Protein AF-A0A6B3IBK7-F1 (afdb_monomer_lite)

Radius of gyration: 15.22 Å; chains: 1; bounding box: 43×34×40 Å

pLDDT: mean 95.39, std 3.05, range [81.31, 98.5]

Structure (mmCIF, N/CA/C/O backbone):
data_AF-A0A6B3IBK7-F1
#
_entry.id   AF-A0A6B3IBK7-F1
#
loop_
_atom_site.group_PDB
_atom_site.id
_atom_site.type_symbol
_atom_site.label_atom_id
_atom_site.label_alt_id
_atom_site.label_comp_id
_atom_site.label_asym_id
_atom_site.label_entity_id
_atom_site.label_seq_id
_atom_site.pdbx_PDB_ins_code
_atom_site.Cartn_x
_atom_site.Cartn_y
_atom_site.Cartn_z
_atom_site.occupancy
_atom_site.B_iso_or_equiv
_atom_site.auth_seq_id
_atom_site.auth_comp_id
_atom_site.auth_asym_id
_atom_site.auth_atom_id
_atom_site.pdbx_PDB_model_num
ATOM 1 N N . PRO A 1 1 ? 2.542 -20.309 -4.142 1.00 81.44 1 PRO A N 1
ATOM 2 C CA . PRO A 1 1 ? 1.599 -19.609 -3.236 1.00 81.44 1 PRO A CA 1
ATOM 3 C C . PRO A 1 1 ? 0.468 -18.994 -4.070 1.00 81.44 1 PRO A C 1
ATOM 5 O O . PRO A 1 1 ? 0.725 -18.729 -5.239 1.00 81.44 1 PRO A O 1
ATOM 8 N N . ASP A 1 2 ? -0.741 -18.830 -3.525 1.00 92.38 2 ASP A N 1
ATOM 9 C CA . ASP A 1 2 ? -1.876 -18.201 -4.229 1.00 92.38 2 ASP A CA 1
ATOM 10 C C . ASP A 1 2 ? -2.095 -16.781 -3.686 1.00 92.38 2 ASP A C 1
ATOM 12 O O . ASP A 1 2 ? -2.788 -16.608 -2.685 1.00 92.38 2 ASP A O 1
ATOM 16 N N . GLY A 1 3 ? -1.450 -15.779 -4.295 1.00 94.38 3 GLY A N 1
ATOM 17 C CA . GLY A 1 3 ? -1.501 -14.397 -3.811 1.00 94.38 3 GLY A CA 1
ATOM 18 C C . GLY A 1 3 ? -2.862 -13.753 -4.054 1.00 94.38 3 GLY A C 1
ATOM 19 O O . GLY A 1 3 ? -3.441 -13.153 -3.149 1.00 94.38 3 GLY A O 1
ATOM 20 N N . ILE A 1 4 ? -3.426 -13.945 -5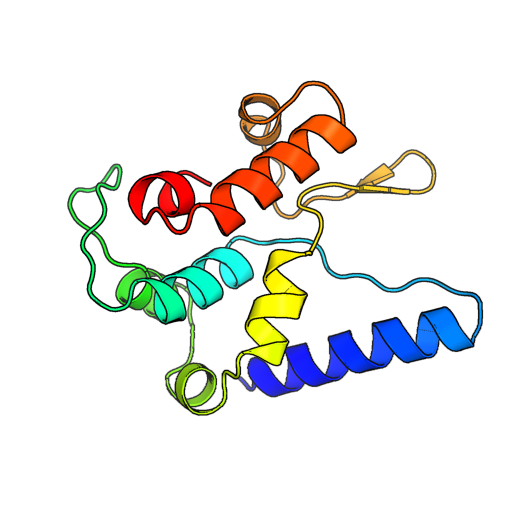.250 1.00 96.88 4 ILE A N 1
ATOM 21 C CA . ILE A 1 4 ? -4.746 -13.390 -5.585 1.00 96.88 4 ILE A CA 1
ATOM 22 C C . ILE A 1 4 ? -5.850 -14.019 -4.733 1.00 96.88 4 ILE A C 1
ATOM 24 O O . ILE A 1 4 ? -6.717 -13.299 -4.251 1.00 96.88 4 ILE A O 1
ATOM 28 N N . GLY A 1 5 ? -5.790 -15.326 -4.457 1.00 97.25 5 GLY A N 1
ATOM 29 C CA . GLY A 1 5 ? -6.747 -15.972 -3.555 1.00 97.25 5 GLY A CA 1
ATOM 30 C C . GLY A 1 5 ? -6.712 -15.414 -2.125 1.00 97.25 5 GLY A C 1
ATOM 31 O O . GLY A 1 5 ? -7.752 -15.349 -1.469 1.00 97.25 5 GLY A O 1
ATOM 32 N N . VAL A 1 6 ? -5.545 -14.969 -1.643 1.00 96.50 6 VAL A N 1
ATOM 33 C CA . VAL A 1 6 ? -5.424 -14.279 -0.346 1.00 96.50 6 VAL A CA 1
ATOM 34 C C . VAL A 1 6 ? -6.040 -12.881 -0.409 1.00 96.50 6 VAL A C 1
ATOM 36 O O . VAL A 1 6 ? -6.773 -12.516 0.506 1.00 96.50 6 VAL A O 1
ATOM 39 N N . ILE A 1 7 ? -5.813 -12.126 -1.487 1.00 97.12 7 ILE A N 1
ATOM 40 C CA . ILE A 1 7 ? -6.441 -10.809 -1.686 1.00 97.12 7 ILE A CA 1
ATOM 41 C C . ILE A 1 7 ? -7.971 -10.943 -1.708 1.00 97.12 7 ILE A C 1
ATOM 43 O O . ILE A 1 7 ? -8.649 -10.255 -0.946 1.00 97.12 7 ILE A O 1
ATOM 47 N N . ASP A 1 8 ? -8.511 -11.885 -2.487 1.00 97.88 8 ASP A N 1
ATOM 48 C CA . ASP A 1 8 ? -9.951 -12.178 -2.547 1.00 97.88 8 ASP A CA 1
ATOM 49 C C . ASP A 1 8 ? -10.524 -12.514 -1.160 1.00 97.88 8 ASP A C 1
ATOM 51 O O . ASP A 1 8 ? -11.598 -12.043 -0.769 1.00 97.88 8 ASP A O 1
ATOM 55 N N . LEU A 1 9 ? -9.796 -13.332 -0.392 1.00 97.75 9 LEU A N 1
ATOM 56 C CA . LEU A 1 9 ? -10.175 -13.704 0.966 1.00 97.75 9 LEU A CA 1
ATOM 57 C C . LEU A 1 9 ? -10.225 -12.483 1.890 1.00 97.75 9 LEU A C 1
ATOM 59 O O . LEU A 1 9 ? -11.220 -12.306 2.591 1.00 97.75 9 LEU A O 1
ATOM 63 N N . VAL A 1 10 ? -9.185 -11.648 1.895 1.00 97.19 10 VAL A N 1
ATOM 64 C CA . VAL A 1 10 ? -9.104 -10.470 2.769 1.00 97.19 10 VAL A CA 1
ATOM 65 C C . VAL A 1 10 ? -10.165 -9.438 2.391 1.00 97.19 10 VAL A C 1
ATOM 67 O O . VAL A 1 10 ? -10.866 -8.955 3.274 1.00 97.19 10 VAL A O 1
ATOM 70 N N . MET A 1 11 ? -10.372 -9.170 1.098 1.00 97.44 11 MET A N 1
ATOM 71 C CA . MET A 1 11 ? -11.443 -8.288 0.618 1.00 97.44 11 MET A CA 1
ATOM 72 C C . MET A 1 11 ? -12.822 -8.729 1.127 1.00 97.44 11 MET A C 1
ATOM 74 O O . MET A 1 11 ? -13.618 -7.906 1.587 1.00 97.44 11 MET A O 1
ATOM 78 N N . ARG A 1 12 ? -13.103 -10.037 1.081 1.00 97.75 12 ARG A N 1
ATOM 79 C CA . ARG A 1 12 ? -14.351 -10.604 1.602 1.00 97.75 12 ARG A CA 1
ATOM 80 C C . ARG A 1 12 ? -14.439 -10.494 3.125 1.00 97.75 12 ARG A C 1
ATOM 82 O O . ARG A 1 12 ? -15.481 -10.082 3.626 1.00 97.75 12 ARG A O 1
ATOM 89 N N . LEU A 1 13 ? -13.366 -10.811 3.851 1.00 97.94 13 LEU A N 1
ATOM 90 C CA . LEU A 1 13 ? -13.325 -10.698 5.313 1.00 97.94 13 LEU A CA 1
ATOM 91 C C . LEU A 1 13 ? -13.533 -9.255 5.786 1.00 97.94 13 LEU A C 1
ATOM 93 O O . LEU A 1 13 ? -14.249 -9.042 6.760 1.00 97.94 13 LEU A O 1
ATOM 97 N N . SER A 1 14 ? -12.987 -8.262 5.080 1.00 96.06 14 SER A N 1
ATOM 98 C CA . SER A 1 14 ? -13.248 -6.845 5.353 1.00 96.06 14 SER A CA 1
ATOM 99 C C . SER A 1 14 ? -14.739 -6.512 5.274 1.00 96.06 14 SER A C 1
ATOM 101 O O . SER A 1 14 ? -15.275 -5.849 6.164 1.00 96.06 14 SER A O 1
ATOM 103 N N . ALA A 1 15 ? -15.433 -7.003 4.243 1.00 95.75 15 ALA A N 1
ATOM 104 C CA . ALA A 1 15 ? -16.868 -6.785 4.079 1.00 95.75 15 ALA A CA 1
ATOM 105 C C . ALA A 1 15 ? -17.703 -7.540 5.131 1.00 95.75 15 ALA A C 1
ATOM 107 O O . ALA A 1 15 ? -18.649 -6.980 5.686 1.00 95.75 15 ALA A O 1
ATOM 108 N N . GLU A 1 16 ? -17.344 -8.790 5.432 1.00 98.12 16 GLU A N 1
ATOM 109 C CA . GLU A 1 16 ? -18.003 -9.611 6.456 1.00 98.12 16 GLU A CA 1
ATOM 110 C C . GLU A 1 16 ? -17.842 -9.001 7.858 1.00 98.12 16 GLU A C 1
ATOM 112 O O . GLU A 1 16 ? -18.818 -8.916 8.604 1.00 98.12 16 GLU A O 1
ATOM 117 N N . ALA A 1 17 ? -16.644 -8.512 8.196 1.00 97.69 17 ALA A N 1
ATOM 118 C CA . ALA A 1 17 ? -16.379 -7.834 9.461 1.00 97.69 17 ALA A CA 1
ATOM 119 C C . ALA A 1 17 ? -17.241 -6.574 9.605 1.00 97.69 17 ALA A C 1
ATOM 121 O O . ALA A 1 17 ? -17.926 -6.425 10.616 1.00 97.69 17 ALA A O 1
ATOM 122 N N . ALA A 1 18 ? -17.287 -5.725 8.573 1.00 95.81 18 ALA A N 1
ATOM 123 C CA . ALA A 1 18 ? -18.125 -4.527 8.573 1.00 95.81 18 ALA A CA 1
ATOM 124 C C . ALA A 1 18 ? -19.619 -4.861 8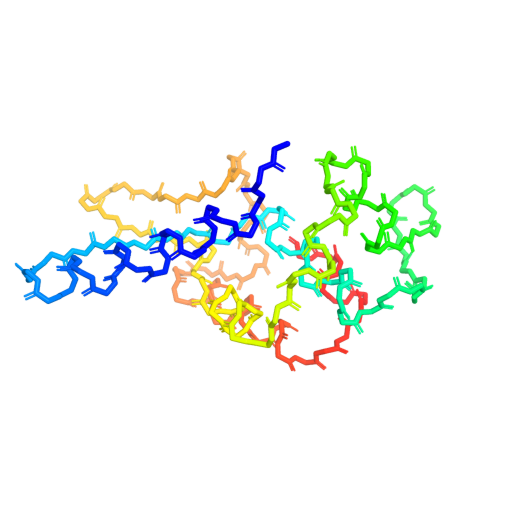.736 1.00 95.81 18 ALA A C 1
ATOM 126 O O . ALA A 1 18 ? -20.320 -4.220 9.519 1.00 95.81 18 ALA A O 1
ATOM 127 N N . ALA A 1 19 ? -20.111 -5.903 8.054 1.00 96.94 19 ALA A N 1
ATOM 128 C CA . ALA A 1 19 ? -21.496 -6.361 8.178 1.00 96.94 19 ALA A CA 1
ATOM 129 C C . ALA A 1 19 ? -21.832 -6.898 9.583 1.00 96.94 19 ALA A C 1
ATOM 131 O O . ALA A 1 19 ? -22.980 -6.811 10.019 1.00 96.94 19 ALA A O 1
ATOM 132 N N . ALA A 1 20 ? -20.837 -7.424 10.300 1.00 98.00 20 ALA A N 1
ATOM 133 C CA . ALA A 1 20 ? -20.957 -7.866 11.687 1.00 98.00 20 ALA A CA 1
ATOM 134 C C . ALA A 1 20 ? -20.740 -6.736 12.718 1.00 98.00 20 ALA A C 1
ATOM 136 O O . ALA A 1 20 ? -20.780 -7.001 13.919 1.00 98.00 20 ALA A O 1
ATOM 137 N N . GLY A 1 21 ? -20.517 -5.492 12.276 1.00 96.56 21 GLY A N 1
ATOM 138 C CA . GLY A 1 21 ? -20.228 -4.348 13.150 1.00 96.56 21 GLY A CA 1
ATOM 139 C C . GLY A 1 21 ? -18.791 -4.303 13.680 1.00 96.56 21 GLY A C 1
ATOM 140 O O . GLY A 1 21 ? -18.513 -3.557 14.614 1.00 96.56 21 GLY A O 1
ATOM 141 N N . GLY A 1 22 ? -17.895 -5.110 13.111 1.00 95.31 22 GLY A N 1
ATOM 142 C CA . GLY A 1 22 ? -16.461 -5.093 13.380 1.00 95.31 22 GLY A CA 1
ATOM 143 C C . GLY A 1 22 ? -15.666 -4.417 12.263 1.00 95.31 22 GLY A C 1
ATOM 144 O O . GLY A 1 22 ? -16.218 -3.804 11.348 1.00 95.31 22 GLY A O 1
ATOM 145 N N . TYR A 1 23 ? -14.345 -4.566 12.326 1.00 90.12 23 TYR A N 1
ATOM 146 C CA . TYR A 1 23 ? -13.418 -3.977 11.369 1.00 90.12 23 TYR A CA 1
ATOM 147 C C . TYR A 1 23 ? -12.275 -4.946 11.057 1.00 90.12 23 TYR A C 1
ATOM 149 O O . TYR A 1 23 ? -11.717 -5.578 11.951 1.00 90.12 23 TYR A O 1
ATOM 157 N N . CYS A 1 24 ? -11.945 -5.090 9.775 1.00 93.56 24 CYS A N 1
ATOM 158 C CA . CYS A 1 24 ? -10.810 -5.874 9.300 1.00 93.56 24 CYS A CA 1
ATOM 159 C C . CYS A 1 24 ? -10.262 -5.185 8.050 1.00 93.56 24 CYS A C 1
ATOM 161 O O . CYS A 1 24 ? -10.948 -5.136 7.028 1.00 93.56 24 CYS A O 1
ATOM 163 N N . LYS A 1 25 ? -9.051 -4.633 8.123 1.00 89.62 25 LYS A N 1
ATOM 164 C CA . LYS A 1 25 ? -8.398 -3.947 7.002 1.00 89.62 25 LYS A CA 1
ATOM 165 C C . LYS A 1 25 ? -6.931 -4.363 6.938 1.00 89.62 25 LYS A C 1
ATOM 167 O O . LYS A 1 25 ? -6.283 -4.510 7.971 1.00 89.62 25 LYS A O 1
ATOM 172 N N . ALA A 1 26 ? -6.433 -4.582 5.726 1.00 96.19 26 ALA A N 1
ATOM 173 C CA . ALA A 1 26 ? -5.004 -4.722 5.480 1.00 96.19 26 ALA A CA 1
ATOM 174 C C . ALA A 1 26 ? -4.337 -3.339 5.429 1.00 96.19 26 ALA A C 1
ATOM 176 O O . ALA A 1 26 ? -4.997 -2.337 5.155 1.00 96.19 26 ALA A O 1
ATOM 177 N N . LEU A 1 27 ? -3.030 -3.295 5.656 1.00 97.38 27 LEU A N 1
ATOM 178 C CA . LEU A 1 27 ? -2.228 -2.094 5.435 1.00 97.38 27 LEU A CA 1
ATOM 179 C C . LEU A 1 27 ? -1.429 -2.235 4.143 1.00 97.38 27 LEU A C 1
ATOM 181 O O . LEU A 1 27 ? -1.129 -3.350 3.717 1.00 97.38 27 LEU A O 1
ATOM 185 N N . MET A 1 28 ? -1.101 -1.102 3.530 1.00 97.56 28 MET A N 1
ATOM 186 C CA . MET A 1 28 ? -0.214 -1.033 2.376 1.00 97.56 28 MET A CA 1
ATOM 187 C C . MET A 1 28 ? 1.185 -1.502 2.783 1.00 97.56 28 MET A C 1
ATOM 189 O O . MET A 1 28 ? 1.839 -0.872 3.618 1.00 97.56 28 MET A O 1
ATOM 193 N N . GLY A 1 29 ? 1.647 -2.600 2.190 1.00 96.06 29 GLY A N 1
ATOM 194 C CA . GLY A 1 29 ? 3.028 -3.049 2.277 1.00 96.06 29 GLY A CA 1
ATOM 195 C C . GLY A 1 29 ? 3.793 -2.842 0.976 1.00 96.06 29 GLY A C 1
ATOM 196 O O . GLY A 1 29 ? 3.245 -2.450 -0.058 1.00 96.06 29 GLY A O 1
ATOM 197 N N . ASN A 1 30 ? 5.084 -3.175 1.007 1.00 95.19 30 ASN A N 1
ATOM 198 C CA . ASN A 1 30 ? 5.923 -3.125 -0.190 1.00 95.19 30 ASN A CA 1
ATOM 199 C C . ASN A 1 30 ? 5.417 -4.093 -1.280 1.00 95.19 30 ASN A C 1
ATOM 201 O O . ASN A 1 30 ? 5.556 -3.817 -2.467 1.00 95.19 30 ASN A O 1
ATOM 205 N N . HIS A 1 31 ? 4.808 -5.221 -0.901 1.00 95.62 31 HIS A N 1
ATOM 206 C CA . HIS A 1 31 ? 4.261 -6.187 -1.852 1.00 95.62 31 HIS A CA 1
ATOM 207 C C . HIS A 1 31 ? 3.046 -5.640 -2.610 1.00 95.62 31 HIS A C 1
ATOM 209 O O . HIS A 1 31 ? 2.968 -5.839 -3.821 1.00 95.62 31 HIS A O 1
ATOM 215 N N . GLU A 1 32 ? 2.138 -4.920 -1.949 1.00 96.44 32 GLU A N 1
ATOM 216 C CA . GLU A 1 32 ? 1.009 -4.258 -2.609 1.00 96.44 32 GLU A CA 1
ATOM 217 C C . GLU A 1 32 ? 1.505 -3.184 -3.586 1.00 96.44 32 GLU A C 1
ATOM 219 O O . GLU A 1 32 ? 1.058 -3.160 -4.736 1.00 96.44 32 GLU A O 1
ATOM 224 N N . LEU A 1 33 ? 2.486 -2.365 -3.181 1.00 96.12 33 LEU A N 1
ATOM 225 C CA . LEU A 1 33 ? 3.121 -1.366 -4.051 1.00 96.12 33 LEU A CA 1
ATOM 226 C C . LEU A 1 33 ? 3.773 -2.013 -5.278 1.00 96.12 33 LEU A C 1
ATOM 228 O O . LEU A 1 33 ? 3.511 -1.606 -6.412 1.00 96.12 33 LEU A O 1
ATOM 232 N N . LEU A 1 34 ? 4.563 -3.071 -5.077 1.00 96.31 34 LEU A N 1
ATOM 233 C CA . LEU A 1 34 ? 5.217 -3.795 -6.165 1.00 96.31 34 LEU A CA 1
ATOM 234 C C . LEU A 1 34 ? 4.210 -4.446 -7.119 1.00 96.31 34 LEU A C 1
ATOM 236 O O . LEU A 1 34 ? 4.410 -4.413 -8.332 1.00 96.31 34 LEU A O 1
ATOM 240 N N . LEU A 1 35 ? 3.121 -5.013 -6.596 1.00 96.56 35 LEU A N 1
ATOM 241 C CA . LEU A 1 35 ? 2.069 -5.641 -7.391 1.00 96.56 35 LEU A CA 1
ATOM 242 C C . LEU A 1 35 ? 1.287 -4.601 -8.214 1.00 96.56 35 LEU A C 1
ATOM 244 O O . LEU A 1 35 ? 1.059 -4.810 -9.410 1.00 96.56 35 LEU A O 1
ATOM 248 N N . ILE A 1 36 ? 0.924 -3.467 -7.602 1.00 96.69 36 ILE A N 1
ATOM 249 C CA . ILE A 1 36 ? 0.282 -2.329 -8.277 1.00 96.69 36 ILE A CA 1
ATOM 250 C C . ILE A 1 36 ? 1.197 -1.795 -9.380 1.00 96.69 36 ILE A C 1
ATOM 252 O O . ILE A 1 36 ? 0.772 -1.677 -10.533 1.00 96.69 36 ILE A O 1
ATOM 256 N N . GLY A 1 37 ? 2.455 -1.505 -9.048 1.00 96.62 37 GLY A N 1
ATOM 257 C CA . GLY A 1 37 ? 3.416 -0.945 -9.986 1.00 96.62 37 GLY A CA 1
ATOM 258 C C . GLY A 1 37 ? 3.747 -1.904 -11.127 1.00 96.62 37 GLY A C 1
ATOM 259 O O . GLY A 1 37 ? 3.783 -1.489 -12.283 1.00 96.62 37 GLY A O 1
ATOM 260 N N . ALA A 1 38 ? 3.879 -3.208 -10.859 1.00 95.94 38 ALA A N 1
ATOM 261 C CA . ALA A 1 38 ? 4.142 -4.206 -11.898 1.00 95.94 38 ALA A CA 1
ATOM 262 C C . ALA A 1 38 ? 3.006 -4.257 -12.926 1.00 95.94 38 ALA A C 1
ATOM 264 O O . ALA A 1 38 ? 3.255 -4.437 -14.117 1.00 95.94 38 ALA A O 1
ATOM 265 N N . LYS A 1 39 ? 1.761 -4.053 -12.479 1.00 95.75 39 LYS A N 1
ATOM 266 C CA . LYS A 1 39 ? 0.591 -4.016 -13.357 1.00 95.75 39 LYS A CA 1
ATOM 267 C C . LYS A 1 39 ? 0.440 -2.692 -14.105 1.00 95.75 39 LYS A C 1
ATOM 269 O O . LYS A 1 39 ? 0.065 -2.715 -15.274 1.00 95.75 39 LYS A O 1
ATOM 274 N N . ARG A 1 40 ? 0.700 -1.556 -13.450 1.00 95.25 40 ARG A N 1
ATOM 275 C CA . ARG A 1 40 ? 0.520 -0.215 -14.036 1.00 95.25 40 ARG A CA 1
ATOM 276 C C . ARG A 1 40 ? 1.662 0.194 -14.954 1.00 95.25 40 ARG A C 1
ATOM 278 O O . ARG A 1 40 ? 1.412 0.748 -16.018 1.00 95.25 40 ARG A O 1
ATOM 285 N N . PHE A 1 41 ? 2.892 -0.102 -14.552 1.00 95.44 41 PHE A N 1
ATOM 286 C CA . PHE A 1 41 ? 4.097 0.401 -15.205 1.00 95.44 41 PHE A CA 1
ATOM 287 C C . PHE A 1 41 ? 4.828 -0.665 -16.022 1.00 95.44 41 PHE A C 1
ATOM 289 O O . PHE A 1 41 ? 5.651 -0.307 -16.855 1.00 95.44 41 PHE A O 1
ATOM 296 N N . SER A 1 42 ? 4.493 -1.953 -15.873 1.00 90.06 42 SER A N 1
ATOM 297 C CA . SER A 1 42 ? 5.039 -3.049 -16.691 1.00 90.06 42 SER A CA 1
ATOM 298 C C . SER A 1 42 ? 6.578 -3.015 -16.787 1.00 90.06 42 SER A C 1
ATOM 300 O O . SER A 1 42 ? 7.262 -3.208 -15.780 1.00 90.06 42 SER A O 1
ATOM 302 N N . ASP A 1 43 ? 7.127 -2.776 -17.981 1.00 91.25 43 ASP A N 1
ATOM 303 C CA . ASP A 1 43 ? 8.556 -2.705 -18.290 1.00 91.25 43 ASP A CA 1
ATOM 304 C C . ASP A 1 43 ? 9.130 -1.277 -18.237 1.00 91.25 43 ASP A C 1
ATOM 306 O O . ASP A 1 43 ? 10.288 -1.073 -18.605 1.00 91.25 43 ASP A O 1
ATOM 310 N N . THR A 1 44 ? 8.356 -0.300 -17.749 1.00 95.81 44 THR A N 1
ATOM 311 C CA . THR A 1 44 ? 8.811 1.085 -17.571 1.00 95.81 44 THR A CA 1
ATOM 312 C C . THR A 1 44 ? 10.008 1.105 -16.612 1.00 95.81 44 THR A C 1
ATOM 314 O O . THR A 1 44 ? 9.881 0.639 -15.473 1.00 95.81 44 THR A O 1
ATOM 317 N N . PRO A 1 45 ? 11.175 1.608 -17.054 1.00 95.19 45 PRO A N 1
ATOM 318 C CA . PRO A 1 45 ? 12.351 1.720 -16.208 1.00 95.19 45 PRO A CA 1
ATOM 319 C C . PRO A 1 45 ? 12.160 2.823 -15.164 1.00 95.19 45 PRO A C 1
ATOM 321 O O . PRO A 1 45 ? 11.663 3.895 -15.492 1.00 95.19 45 PRO A O 1
ATOM 324 N N . VAL A 1 46 ? 12.620 2.566 -13.943 1.00 95.62 46 VAL A N 1
ATOM 325 C CA . VAL A 1 46 ? 12.662 3.526 -12.829 1.00 95.62 46 VAL A CA 1
ATOM 326 C C . VAL A 1 46 ? 14.082 3.642 -12.291 1.00 95.62 46 VAL A C 1
ATOM 328 O O . VAL A 1 46 ? 14.878 2.692 -12.381 1.00 95.62 46 VAL A O 1
ATOM 331 N N . ASN A 1 47 ? 14.425 4.808 -11.750 1.00 91.12 47 ASN A N 1
ATOM 332 C CA . ASN A 1 47 ? 15.733 5.022 -11.136 1.00 91.12 47 ASN A CA 1
ATOM 333 C C . ASN A 1 47 ? 15.740 4.496 -9.700 1.00 91.12 47 ASN A C 1
ATOM 335 O O . ASN A 1 47 ? 15.150 5.085 -8.808 1.00 91.12 47 ASN A O 1
ATOM 339 N N . SER A 1 48 ? 16.468 3.408 -9.455 1.00 87.75 48 SER A N 1
ATOM 340 C CA . SER A 1 48 ? 16.691 2.893 -8.103 1.00 87.75 48 SER A CA 1
ATOM 341 C C . SER A 1 48 ? 18.082 3.265 -7.587 1.00 87.75 48 SER A C 1
ATOM 343 O O . SER A 1 48 ? 19.003 3.540 -8.363 1.00 87.75 48 SER A O 1
ATOM 345 N N . GLY A 1 49 ? 18.290 3.163 -6.271 1.00 81.75 49 GLY A N 1
ATOM 346 C CA . GLY A 1 49 ? 19.611 3.348 -5.653 1.00 81.75 49 GLY A CA 1
ATOM 347 C C . GLY A 1 49 ? 20.705 2.396 -6.170 1.00 81.75 49 GLY A C 1
ATOM 348 O O . GLY A 1 49 ? 21.887 2.660 -5.961 1.00 81.75 49 GLY A O 1
ATOM 349 N N . ALA A 1 50 ? 20.339 1.313 -6.868 1.00 81.31 50 ALA A N 1
ATOM 350 C CA . ALA A 1 50 ? 21.262 0.349 -7.476 1.00 81.31 50 ALA A CA 1
ATOM 351 C C . ALA A 1 50 ? 21.372 0.475 -9.013 1.00 81.31 50 ALA A C 1
ATOM 353 O O . ALA A 1 50 ? 22.017 -0.358 -9.652 1.00 81.31 50 ALA A O 1
ATOM 354 N N . GLY A 1 51 ? 20.758 1.502 -9.614 1.00 87.94 51 GLY A N 1
ATOM 355 C CA . GLY A 1 51 ? 20.668 1.702 -11.063 1.00 87.94 51 GLY A CA 1
ATOM 356 C C . GLY A 1 51 ? 19.239 1.548 -11.589 1.00 87.94 51 GLY A C 1
ATOM 357 O O . GLY A 1 51 ? 18.272 1.687 -10.846 1.00 87.94 51 GLY A O 1
ATOM 358 N N . THR A 1 52 ? 19.077 1.266 -12.880 1.00 89.50 52 THR A N 1
ATOM 359 C CA . THR A 1 52 ? 17.747 1.106 -13.491 1.00 89.50 52 THR A CA 1
ATOM 360 C C . THR A 1 52 ? 17.062 -0.188 -13.038 1.00 89.50 52 THR A C 1
ATOM 362 O O . THR A 1 52 ? 17.648 -1.266 -13.142 1.00 89.50 52 THR A O 1
ATOM 365 N N . ALA A 1 53 ? 15.810 -0.088 -12.587 1.00 94.19 53 ALA A N 1
ATOM 366 C CA . ALA A 1 53 ? 14.965 -1.213 -12.184 1.00 94.19 53 ALA A CA 1
ATOM 367 C C . ALA A 1 53 ? 13.604 -1.178 -12.903 1.00 94.19 53 ALA A C 1
ATOM 369 O O . ALA A 1 53 ? 13.292 -0.222 -13.606 1.00 94.19 53 ALA A O 1
ATOM 370 N N . THR A 1 54 ? 12.792 -2.226 -12.735 1.00 96.06 54 THR A N 1
ATOM 371 C CA . THR A 1 54 ? 11.367 -2.229 -13.107 1.00 96.06 54 THR A CA 1
ATOM 372 C C . THR A 1 54 ? 10.553 -2.872 -11.990 1.00 96.06 54 THR A C 1
ATOM 374 O O . THR A 1 54 ? 11.029 -3.792 -11.311 1.00 96.06 54 THR A O 1
ATOM 377 N N . PHE A 1 55 ? 9.299 -2.449 -11.827 1.00 96.62 55 PHE A N 1
ATOM 378 C CA . PHE A 1 55 ? 8.398 -3.050 -10.842 1.00 96.62 55 PHE A CA 1
ATOM 379 C C . PHE A 1 55 ? 8.181 -4.545 -11.079 1.00 96.62 55 PHE A C 1
ATOM 381 O O . PHE A 1 55 ? 8.153 -5.317 -10.125 1.00 96.62 55 PHE A O 1
ATOM 388 N N . GLN A 1 56 ? 8.079 -4.986 -12.337 1.00 94.56 56 GLN A N 1
ATOM 389 C CA . GLN A 1 56 ? 7.909 -6.406 -12.644 1.00 94.56 56 GLN A CA 1
ATOM 390 C C . GLN A 1 56 ? 9.110 -7.242 -12.178 1.00 94.56 56 GLN A C 1
ATOM 392 O O . GLN A 1 56 ? 8.927 -8.321 -11.612 1.00 94.56 56 GLN A O 1
ATOM 397 N N . ALA A 1 57 ? 10.337 -6.754 -12.392 1.00 94.44 57 ALA A N 1
ATOM 398 C CA . ALA A 1 57 ? 11.540 -7.443 -11.937 1.00 94.44 57 ALA A CA 1
ATOM 399 C C . ALA A 1 57 ? 11.611 -7.486 -10.404 1.00 94.44 57 ALA A C 1
ATOM 401 O O . ALA A 1 57 ? 11.883 -8.542 -9.831 1.00 94.44 57 ALA A O 1
ATOM 402 N N . ALA A 1 58 ? 11.304 -6.369 -9.743 1.00 95.12 58 ALA A N 1
ATOM 403 C CA . ALA A 1 58 ? 11.287 -6.279 -8.288 1.00 95.12 58 ALA A CA 1
ATOM 404 C C . ALA A 1 58 ? 10.197 -7.158 -7.656 1.00 95.12 58 ALA A C 1
ATOM 406 O O . ALA A 1 58 ? 10.468 -7.854 -6.679 1.00 95.12 58 ALA A O 1
ATOM 407 N N . TRP A 1 59 ? 8.999 -7.211 -8.242 1.00 95.50 59 TRP A N 1
ATOM 408 C CA . TRP A 1 59 ? 7.917 -8.093 -7.803 1.00 95.50 59 TRP A CA 1
ATOM 409 C C . TRP A 1 59 ? 8.332 -9.568 -7.846 1.00 95.50 59 TRP A C 1
ATOM 411 O O . TRP A 1 59 ? 8.183 -10.289 -6.859 1.00 95.50 59 TRP A O 1
ATOM 421 N N . LEU A 1 60 ? 8.916 -10.013 -8.964 1.00 94.31 60 LEU A N 1
ATOM 422 C CA . LEU A 1 60 ? 9.403 -11.388 -9.111 1.00 94.31 60 LEU A CA 1
ATOM 423 C C . LEU A 1 60 ? 10.555 -11.699 -8.143 1.00 94.31 60 LEU A C 1
ATOM 425 O O . LEU A 1 60 ? 10.591 -12.789 -7.572 1.00 94.31 60 LEU A O 1
ATOM 429 N N . LEU A 1 61 ? 11.475 -10.750 -7.929 1.00 94.38 61 LEU A N 1
ATOM 430 C CA . LEU A 1 61 ? 12.583 -10.898 -6.979 1.00 94.38 61 LEU A CA 1
ATOM 431 C C . LEU A 1 61 ? 12.083 -11.057 -5.537 1.00 94.38 61 LEU A C 1
ATOM 433 O O . LEU A 1 61 ? 12.644 -11.845 -4.780 1.00 94.38 61 LEU A O 1
ATOM 437 N N . ASN A 1 62 ? 10.994 -10.372 -5.184 1.00 93.44 62 ASN A N 1
ATOM 438 C CA . ASN A 1 62 ? 10.329 -10.486 -3.886 1.00 93.44 62 ASN A CA 1
ATOM 439 C C . ASN A 1 62 ? 9.381 -11.704 -3.802 1.00 93.44 62 ASN A C 1
ATOM 441 O O . ASN A 1 62 ? 8.539 -11.786 -2.916 1.00 93.44 62 ASN A O 1
ATOM 445 N N . GLY A 1 63 ? 9.504 -12.689 -4.698 1.00 94.56 63 GLY A N 1
ATOM 446 C CA . GLY A 1 63 ? 8.743 -13.943 -4.629 1.00 94.56 63 GLY A CA 1
ATOM 447 C C . GLY A 1 63 ? 7.347 -13.895 -5.257 1.00 94.56 63 GLY A C 1
ATOM 448 O O . GLY A 1 63 ? 6.589 -14.866 -5.138 1.00 94.56 63 GLY A O 1
ATOM 449 N N . GLY A 1 64 ? 7.021 -12.805 -5.956 1.00 94.50 64 GLY A N 1
ATOM 450 C CA . GLY A 1 64 ? 5.808 -12.672 -6.748 1.00 94.50 64 GLY A CA 1
ATOM 451 C C . GLY A 1 64 ? 5.665 -13.771 -7.800 1.00 94.50 64 GLY A C 1
ATOM 452 O O . GLY A 1 64 ? 6.645 -14.215 -8.402 1.00 94.50 64 GLY A O 1
ATOM 453 N N . GLN A 1 65 ? 4.433 -14.227 -8.041 1.00 94.69 65 GLN A N 1
ATOM 454 C CA . GLN A 1 65 ? 4.161 -15.299 -8.998 1.00 94.69 65 GLN A CA 1
ATOM 455 C C . GLN A 1 65 ? 3.572 -14.749 -10.296 1.00 94.69 65 GLN A C 1
ATOM 457 O O . GLN A 1 65 ? 2.718 -13.865 -10.293 1.00 94.69 65 GLN A O 1
ATOM 462 N N . LYS A 1 66 ? 3.974 -15.328 -11.433 1.00 93.06 66 LYS A N 1
ATOM 463 C CA . LYS A 1 66 ? 3.399 -14.976 -12.746 1.00 93.06 66 LYS A CA 1
ATOM 464 C C . LYS A 1 66 ? 1.894 -15.255 -12.805 1.00 93.06 66 LYS A C 1
ATOM 466 O O . LYS A 1 66 ? 1.147 -14.442 -13.330 1.00 93.06 66 LYS A O 1
ATOM 471 N N . SER A 1 67 ? 1.450 -16.345 -12.180 1.00 94.69 67 SER A N 1
ATOM 472 C CA . SER A 1 67 ? 0.029 -16.695 -12.088 1.00 94.69 67 SER A CA 1
ATOM 473 C C . SER A 1 67 ? -0.806 -15.664 -11.325 1.00 94.69 67 SER A C 1
ATOM 475 O O . SER A 1 67 ? -2.009 -15.579 -11.562 1.00 94.69 67 SER A O 1
ATOM 477 N N . ASP A 1 68 ? -0.197 -14.889 -10.417 1.00 95.56 68 ASP A N 1
ATOM 478 C CA . ASP A 1 68 ? -0.906 -13.801 -9.741 1.00 95.56 68 ASP A CA 1
ATOM 479 C C . ASP A 1 68 ? -1.179 -12.657 -10.725 1.00 95.56 68 ASP A C 1
ATOM 481 O O . ASP A 1 68 ? -2.292 -12.143 -10.762 1.00 95.56 68 ASP A O 1
ATOM 485 N N . MET A 1 69 ? -0.216 -12.321 -11.595 1.00 94.12 69 MET A N 1
ATOM 486 C CA . MET A 1 69 ? -0.405 -11.316 -12.655 1.00 94.12 69 MET A CA 1
ATOM 487 C C . MET A 1 69 ? -1.502 -11.705 -13.647 1.00 94.12 69 MET A C 1
ATOM 489 O O . MET A 1 69 ? -2.291 -10.847 -14.042 1.00 94.12 69 MET A O 1
ATOM 493 N N . ASP A 1 70 ? -1.577 -12.988 -14.009 1.00 94.56 70 ASP A N 1
ATOM 494 C CA . ASP A 1 70 ? -2.597 -13.508 -14.929 1.00 94.56 70 ASP A CA 1
ATOM 495 C C . ASP A 1 70 ? -4.020 -13.380 -14.354 1.00 94.56 70 ASP A C 1
ATOM 497 O O . ASP A 1 70 ? -4.991 -13.238 -15.098 1.00 94.56 70 ASP A O 1
ATOM 501 N N . ARG A 1 71 ? -4.152 -13.424 -13.022 1.00 96.75 71 ARG A N 1
ATOM 502 C CA . ARG A 1 71 ? -5.430 -13.346 -12.297 1.00 96.75 71 ARG A CA 1
ATOM 503 C C . ARG A 1 71 ? -5.732 -11.961 -11.724 1.00 96.75 71 ARG A C 1
ATOM 505 O O . ARG A 1 71 ? -6.842 -11.745 -11.241 1.00 96.75 71 ARG A O 1
ATOM 512 N N . LEU A 1 72 ? -4.775 -11.037 -11.744 1.00 96.81 72 LEU A N 1
ATOM 513 C CA . LEU A 1 72 ? -4.921 -9.700 -11.181 1.00 96.81 72 LEU A CA 1
ATOM 514 C C . LEU A 1 72 ? -5.916 -8.865 -12.001 1.00 96.81 72 LEU A C 1
ATOM 516 O O . LEU A 1 72 ? -5.744 -8.675 -13.207 1.00 96.81 72 LEU A O 1
ATOM 520 N N . GLN A 1 73 ? -6.937 -8.334 -11.326 1.00 96.81 73 GLN A N 1
ATOM 521 C CA . GLN A 1 73 ? -8.023 -7.553 -11.918 1.00 96.81 73 GLN A CA 1
ATOM 522 C C . GLN A 1 73 ? -8.045 -6.124 -11.369 1.00 96.81 73 GLN A C 1
ATOM 524 O O . GLN A 1 73 ? -7.519 -5.851 -10.289 1.00 96.81 73 GLN A O 1
ATOM 529 N N . ASP A 1 74 ? -8.729 -5.227 -12.079 1.00 96.12 74 ASP A N 1
ATOM 530 C CA . ASP A 1 74 ? -8.844 -3.815 -11.696 1.00 96.12 74 ASP A CA 1
ATOM 531 C C . ASP A 1 74 ? -9.478 -3.624 -10.316 1.00 96.12 74 ASP A C 1
ATOM 533 O O . ASP A 1 74 ? -9.094 -2.714 -9.586 1.00 96.12 74 ASP A O 1
ATOM 537 N N . VAL A 1 75 ? -10.401 -4.504 -9.919 1.00 97.12 75 VAL A N 1
ATOM 538 C CA . VAL A 1 75 ? -11.016 -4.457 -8.586 1.00 97.12 75 VAL A CA 1
ATOM 539 C C . VAL A 1 75 ? -9.988 -4.685 -7.471 1.00 97.12 75 VAL A C 1
ATOM 541 O O . VAL A 1 75 ? -10.035 -3.993 -6.457 1.00 97.12 75 VAL A O 1
ATOM 544 N N . HIS A 1 76 ? -9.008 -5.574 -7.678 1.00 97.62 76 HIS A N 1
ATOM 545 C CA . HIS A 1 76 ? -7.922 -5.796 -6.718 1.00 97.62 76 HIS A CA 1
ATOM 546 C C . HIS A 1 76 ? -7.027 -4.559 -6.632 1.00 97.62 76 HIS A C 1
ATOM 548 O O . HIS A 1 76 ? -6.689 -4.117 -5.540 1.00 97.62 76 HIS A O 1
ATOM 554 N N . LEU A 1 77 ? -6.683 -3.962 -7.780 1.00 96.44 77 LEU A N 1
ATOM 555 C CA . LEU A 1 77 ? -5.862 -2.750 -7.830 1.00 96.44 77 LEU A CA 1
ATOM 556 C C . LEU A 1 77 ? -6.546 -1.578 -7.127 1.00 96.44 77 LEU A C 1
ATOM 558 O O . LEU A 1 77 ? -5.919 -0.888 -6.330 1.00 96.44 77 LEU A O 1
ATOM 562 N N . GLN A 1 78 ? -7.832 -1.361 -7.406 1.00 95.69 78 GLN A N 1
ATOM 563 C CA . GLN A 1 78 ? -8.616 -0.292 -6.792 1.00 95.69 78 GLN A CA 1
ATOM 564 C C . GLN A 1 78 ? -8.758 -0.482 -5.284 1.00 95.69 78 GLN A C 1
ATOM 566 O O . GLN A 1 78 ? -8.726 0.505 -4.554 1.00 95.69 78 GLN A O 1
ATOM 571 N N . TRP A 1 79 ? -8.916 -1.724 -4.823 1.00 96.56 79 TRP A N 1
ATOM 572 C CA . TRP A 1 79 ? -8.967 -2.034 -3.399 1.00 96.56 79 TRP A CA 1
ATOM 573 C C . TRP A 1 79 ? -7.608 -1.797 -2.726 1.00 96.56 79 TRP A C 1
ATOM 575 O O . TRP A 1 79 ? -7.544 -1.037 -1.762 1.00 96.56 79 TRP A O 1
ATOM 585 N N . MET A 1 80 ? -6.518 -2.351 -3.274 1.00 97.00 80 MET A N 1
ATOM 586 C CA . MET A 1 80 ? -5.174 -2.195 -2.700 1.00 97.00 80 MET A CA 1
ATOM 587 C C . MET A 1 80 ? -4.712 -0.734 -2.689 1.00 97.00 80 MET A C 1
ATOM 589 O O . MET A 1 80 ? -4.160 -0.280 -1.698 1.00 97.00 80 MET A O 1
ATOM 593 N N . SER A 1 81 ? -4.989 0.043 -3.744 1.00 96.31 81 SER A N 1
ATOM 594 C CA . SER A 1 81 ? -4.605 1.467 -3.813 1.00 96.31 81 SER A CA 1
ATOM 595 C C . SER A 1 81 ? -5.304 2.367 -2.784 1.00 96.31 81 SER A C 1
ATOM 597 O O . SER A 1 81 ? -4.992 3.550 -2.723 1.00 96.31 81 SER A O 1
ATOM 599 N N . ARG A 1 82 ? -6.264 1.840 -2.012 1.00 95.75 82 ARG A N 1
ATOM 600 C CA . ARG A 1 82 ? -6.979 2.554 -0.940 1.00 95.75 82 ARG A CA 1
ATOM 601 C C . ARG A 1 82 ? -6.611 2.056 0.460 1.00 95.75 82 ARG A C 1
ATOM 603 O O . ARG A 1 82 ? -7.248 2.461 1.433 1.00 95.75 82 ARG A O 1
ATOM 610 N N . LEU A 1 83 ? -5.666 1.122 0.573 1.00 97.50 83 LEU A N 1
ATOM 611 C CA . LEU A 1 83 ? -5.185 0.673 1.876 1.00 97.50 83 LEU A CA 1
ATOM 612 C C . LEU A 1 83 ? -4.411 1.804 2.546 1.00 97.50 83 LEU A C 1
ATOM 614 O O . LEU A 1 83 ? -3.728 2.578 1.877 1.00 97.50 83 LEU A O 1
ATOM 618 N N . ASP A 1 84 ? -4.526 1.889 3.865 1.00 97.94 84 ASP A N 1
ATOM 619 C CA . ASP A 1 84 ? -3.754 2.860 4.637 1.00 97.94 84 ASP A CA 1
ATOM 620 C C . ASP A 1 84 ? -2.322 2.338 4.760 1.00 97.94 84 ASP A C 1
ATOM 622 O O . ASP A 1 84 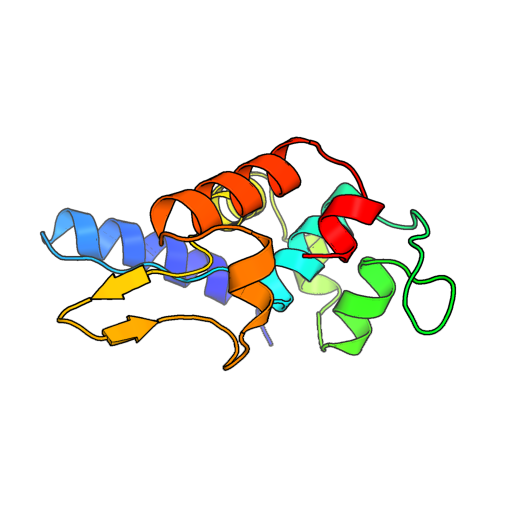? -2.102 1.135 4.912 1.00 97.94 84 ASP A O 1
ATOM 626 N N . ALA A 1 85 ? -1.348 3.233 4.688 1.00 97.94 85 ALA A N 1
ATOM 627 C CA . ALA A 1 85 ? 0.047 2.931 4.968 1.00 97.94 85 ALA A CA 1
ATOM 628 C C . ALA A 1 85 ? 0.297 2.781 6.475 1.00 97.94 85 ALA A C 1
ATOM 630 O O . ALA A 1 85 ? 1.087 1.930 6.890 1.00 97.94 85 ALA A O 1
ATOM 631 N N . VAL A 1 86 ? -0.405 3.582 7.283 1.00 98.06 86 VAL A N 1
ATOM 632 C CA . VAL A 1 86 ? -0.308 3.589 8.747 1.00 98.06 86 VAL A CA 1
ATOM 633 C C . VAL A 1 86 ? -1.685 3.777 9.388 1.00 98.06 86 VAL A C 1
ATOM 635 O O . VAL A 1 86 ? -2.522 4.509 8.862 1.00 98.06 86 VAL A O 1
ATOM 638 N N . VAL A 1 87 ? -1.936 3.136 10.530 1.00 97.44 87 VAL A N 1
ATOM 639 C CA . VAL A 1 87 ? -3.167 3.326 11.321 1.00 97.44 87 VAL A CA 1
ATOM 640 C C . VAL A 1 87 ? -2.862 3.205 12.810 1.00 97.44 87 VAL A C 1
ATOM 642 O O . VAL A 1 87 ? -2.014 2.405 13.193 1.00 97.44 87 VAL A O 1
ATOM 645 N N . GLU A 1 88 ? -3.544 3.970 13.658 1.00 97.00 88 GLU A N 1
ATOM 646 C CA . GLU A 1 88 ? -3.498 3.792 15.112 1.00 97.00 88 GLU A CA 1
ATOM 647 C C . GLU A 1 88 ? -4.766 3.086 15.590 1.00 97.00 88 GLU A C 1
ATOM 649 O O . GLU A 1 88 ? -5.871 3.505 15.255 1.00 97.00 88 GLU A O 1
ATOM 654 N N . GLU A 1 89 ? -4.600 2.041 16.398 1.00 95.69 89 GLU A N 1
ATOM 655 C CA . GLU A 1 89 ? -5.696 1.355 17.083 1.00 95.69 89 GLU A CA 1
ATOM 656 C C . GLU A 1 89 ? -5.316 1.134 18.550 1.00 95.69 89 GLU A C 1
ATOM 658 O O . GLU A 1 89 ? -4.231 0.632 18.847 1.00 95.69 89 GLU A O 1
ATOM 663 N N . ASP A 1 90 ? -6.190 1.525 19.481 1.00 95.25 90 ASP A N 1
ATOM 664 C CA . ASP A 1 90 ? -5.964 1.396 20.929 1.00 95.25 90 ASP A CA 1
ATOM 665 C C . ASP A 1 90 ? -4.580 1.903 21.401 1.00 95.25 90 ASP A C 1
ATOM 667 O O . ASP A 1 90 ? -3.923 1.283 22.243 1.00 95.25 90 ASP A O 1
ATOM 671 N N . GLY A 1 91 ? -4.097 3.019 20.840 1.00 96.75 91 GLY A N 1
ATOM 672 C CA . GLY A 1 91 ? -2.785 3.592 21.169 1.00 96.75 91 GLY A CA 1
ATOM 673 C C . GLY A 1 91 ? -1.586 2.865 20.549 1.00 96.75 91 GLY A C 1
ATOM 674 O O . GLY A 1 91 ? -0.446 3.131 20.933 1.00 96.75 91 GLY A O 1
ATOM 675 N N . HIS A 1 92 ? -1.819 1.939 19.616 1.00 96.38 92 HIS A N 1
ATOM 676 C CA . HIS A 1 92 ? -0.781 1.206 18.898 1.00 96.38 92 HIS A CA 1
ATOM 677 C C . HIS A 1 92 ? -0.763 1.621 17.431 1.00 96.38 92 HIS A C 1
ATOM 679 O O . HIS A 1 92 ? -1.736 1.423 16.706 1.00 96.38 92 HIS A O 1
ATOM 685 N N . LEU A 1 93 ? 0.373 2.152 16.984 1.00 96.62 93 LEU A N 1
ATOM 686 C CA . LEU A 1 93 ? 0.597 2.471 15.581 1.00 96.62 93 LEU A CA 1
ATOM 687 C C . LEU A 1 93 ? 0.984 1.198 14.815 1.00 96.62 93 LEU A C 1
ATOM 689 O O . LEU A 1 93 ? 1.983 0.548 15.128 1.00 96.62 93 LEU A O 1
ATOM 693 N N . LEU A 1 94 ? 0.185 0.849 13.814 1.00 97.25 94 LEU A N 1
ATOM 694 C CA . LEU A 1 94 ? 0.368 -0.297 12.936 1.00 97.25 94 LEU A CA 1
ATOM 695 C C . LEU A 1 94 ? 0.877 0.185 11.576 1.00 97.25 94 LEU A C 1
ATOM 697 O O . LEU A 1 94 ? 0.338 1.125 10.991 1.00 97.25 94 LEU A O 1
ATOM 701 N N . MET A 1 95 ? 1.913 -0.479 11.075 1.00 96.88 95 MET A N 1
ATOM 702 C CA . MET A 1 95 ? 2.570 -0.181 9.803 1.00 96.88 95 MET A CA 1
ATOM 703 C C . MET A 1 95 ? 3.251 -1.438 9.264 1.00 96.88 95 MET A C 1
ATOM 705 O O . MET A 1 95 ? 3.431 -2.419 9.990 1.00 96.88 95 MET A O 1
ATOM 709 N N . HIS A 1 96 ? 3.643 -1.417 7.99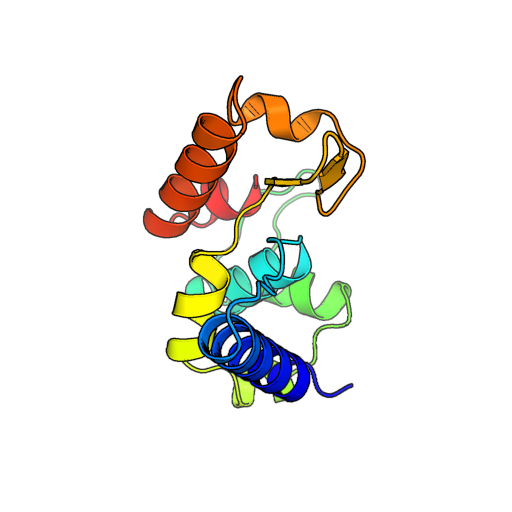3 1.00 97.44 96 HIS A N 1
ATOM 710 C CA . HIS A 1 96 ? 4.288 -2.566 7.366 1.00 97.44 96 HIS A CA 1
ATOM 711 C C . HIS A 1 96 ? 5.744 -2.771 7.821 1.00 97.44 96 HIS A C 1
ATOM 713 O O . HIS A 1 96 ? 6.184 -3.907 7.994 1.00 97.44 96 HIS A O 1
ATOM 719 N N . SER A 1 97 ? 6.507 -1.689 7.997 1.00 94.19 97 SER A N 1
ATOM 720 C CA . SER A 1 97 ? 7.936 -1.738 8.335 1.00 94.19 97 SER A CA 1
ATOM 721 C C . SER A 1 97 ? 8.275 -0.788 9.478 1.00 94.19 97 SER A C 1
ATOM 723 O O . SER A 1 97 ? 7.778 0.328 9.510 1.00 94.19 97 SER A O 1
ATOM 725 N N . ASP A 1 98 ? 9.154 -1.210 10.389 1.00 94.12 98 ASP A N 1
ATOM 726 C CA . ASP A 1 98 ? 9.639 -0.388 11.508 1.00 94.12 98 ASP A CA 1
ATOM 727 C C . ASP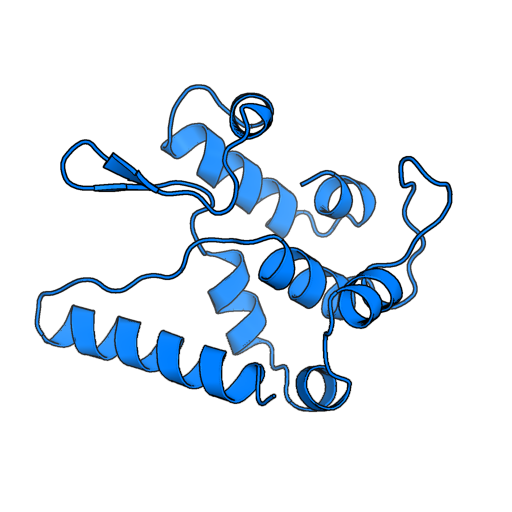 A 1 98 ? 10.694 0.618 11.014 1.00 94.12 98 ASP A C 1
ATOM 729 O O . ASP A 1 98 ? 11.901 0.370 11.059 1.00 94.12 98 ASP A O 1
ATOM 733 N N . THR A 1 99 ? 10.230 1.722 10.424 1.00 94.38 99 THR A N 1
ATOM 734 C CA . THR A 1 99 ? 11.080 2.772 9.850 1.00 94.38 99 THR A CA 1
ATOM 735 C C . THR A 1 99 ? 10.493 4.158 10.078 1.00 94.38 99 THR A C 1
ATOM 737 O O . THR A 1 99 ? 9.281 4.353 10.073 1.00 94.38 99 THR A O 1
ATOM 740 N N . THR A 1 100 ? 11.362 5.160 10.218 1.00 95.44 100 THR A N 1
ATOM 741 C CA . THR A 1 100 ? 10.954 6.568 10.304 1.00 95.44 100 THR A CA 1
ATOM 742 C C . THR A 1 100 ? 10.680 7.202 8.941 1.00 95.44 100 THR A C 1
ATOM 744 O O . THR A 1 100 ? 10.257 8.351 8.906 1.00 95.44 100 THR A O 1
ATOM 747 N N . ALA A 1 101 ? 10.900 6.484 7.834 1.00 95.19 101 ALA A N 1
ATOM 748 C CA . ALA A 1 101 ? 10.675 6.993 6.476 1.00 95.19 101 ALA A CA 1
ATOM 749 C C . ALA A 1 101 ? 9.223 7.447 6.234 1.00 95.19 101 ALA A C 1
ATOM 751 O O . ALA A 1 101 ? 8.983 8.340 5.433 1.00 95.19 101 ALA A O 1
ATOM 752 N N . TYR A 1 102 ? 8.251 6.914 6.986 1.00 96.69 102 TYR A N 1
ATOM 753 C CA . TYR A 1 102 ? 6.866 7.391 6.923 1.00 96.69 102 TYR A CA 1
ATOM 754 C C . TYR A 1 102 ? 6.725 8.896 7.223 1.00 96.69 102 TYR A C 1
ATOM 756 O O . TYR A 1 102 ? 5.803 9.528 6.717 1.00 96.69 102 TYR A O 1
ATOM 764 N N . LEU A 1 103 ? 7.647 9.487 7.996 1.00 97.06 103 LEU A N 1
ATOM 765 C CA . LEU A 1 103 ? 7.644 10.918 8.325 1.00 97.06 103 LEU A CA 1
ATOM 766 C C . LEU A 1 103 ? 7.968 11.822 7.126 1.00 97.06 103 LEU A C 1
ATOM 768 O O . LEU A 1 103 ? 7.660 13.012 7.170 1.00 97.06 103 LEU A O 1
ATOM 772 N N . ASP A 1 104 ? 8.542 11.275 6.052 1.00 97.00 104 ASP A N 1
ATOM 773 C CA . ASP A 1 104 ? 8.781 12.022 4.813 1.00 97.00 104 ASP A CA 1
ATOM 774 C C . ASP A 1 104 ? 7.465 12.308 4.061 1.00 97.00 104 ASP A C 1
ATOM 776 O O . ASP A 1 104 ? 7.405 13.217 3.231 1.00 97.00 104 ASP A O 1
ATOM 780 N N . TYR A 1 105 ? 6.388 11.587 4.402 1.00 97.50 105 TYR A N 1
ATOM 781 C CA . TYR A 1 105 ? 5.058 11.729 3.802 1.00 97.50 105 TYR A CA 1
ATOM 782 C C . TYR A 1 105 ? 4.075 12.541 4.653 1.00 97.50 105 TYR A C 1
ATOM 784 O O . TYR A 1 105 ? 2.978 12.839 4.187 1.00 97.50 105 TYR A O 1
ATOM 792 N N . GLY A 1 106 ? 4.421 12.910 5.889 1.00 97.94 106 GLY A N 1
ATOM 793 C CA . GLY A 1 106 ? 3.497 13.643 6.749 1.00 97.94 106 GLY A CA 1
ATOM 794 C C . GLY A 1 106 ? 3.874 13.670 8.225 1.00 97.94 106 GLY A C 1
ATOM 795 O O . GLY A 1 106 ? 4.736 12.929 8.691 1.00 97.94 106 GLY A O 1
ATOM 796 N N . SER A 1 107 ? 3.197 14.543 8.976 1.00 96.94 107 SER A N 1
ATOM 797 C CA . SER A 1 107 ? 3.394 14.693 10.428 1.00 96.94 107 SER A CA 1
ATOM 798 C C . SER A 1 107 ? 2.273 14.084 11.274 1.00 96.94 107 SER A C 1
ATOM 800 O O . SER A 1 107 ? 2.403 13.982 12.494 1.00 96.94 107 SER A O 1
ATOM 802 N N . THR A 1 108 ? 1.182 1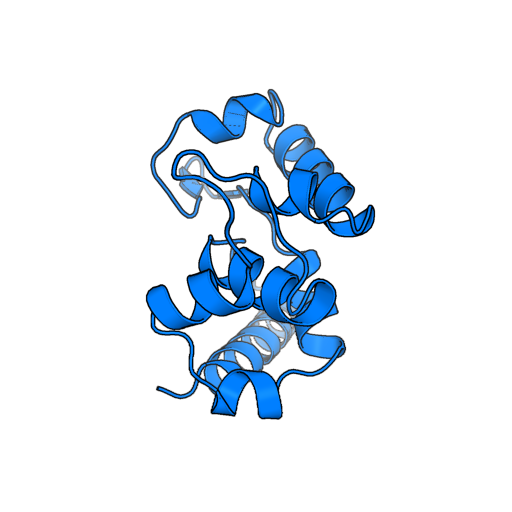3.684 10.622 1.00 98.19 108 THR A N 1
ATOM 803 C CA . THR A 1 108 ? 0.016 13.017 11.206 1.00 98.19 108 THR A CA 1
ATOM 804 C C . THR A 1 108 ? -0.303 11.749 10.413 1.00 98.19 108 THR A C 1
ATOM 806 O O . THR A 1 108 ? 0.170 11.580 9.288 1.00 98.19 108 THR A O 1
ATOM 809 N N . ILE A 1 109 ? -1.096 10.844 10.993 1.00 98.19 109 ILE A N 1
ATOM 810 C CA . ILE A 1 109 ? -1.523 9.602 10.326 1.00 98.19 109 ILE A CA 1
ATOM 811 C C . ILE A 1 109 ? -2.294 9.927 9.042 1.00 98.19 109 ILE A C 1
ATOM 813 O O . ILE A 1 109 ? -2.086 9.289 8.010 1.00 98.19 109 ILE A O 1
ATOM 817 N N . GLU A 1 110 ? -3.155 10.938 9.102 1.00 98.50 110 GLU A N 1
ATOM 818 C CA . GLU A 1 110 ? -3.926 11.434 7.970 1.00 98.50 110 GLU A CA 1
ATOM 819 C C . GLU A 1 110 ? -3.009 11.975 6.869 1.00 98.50 110 GLU A C 1
ATOM 821 O O . GLU A 1 110 ? -3.127 11.528 5.731 1.00 98.50 110 GLU A O 1
ATOM 826 N N . ASP A 1 111 ? -2.044 12.843 7.203 1.00 98.44 111 ASP A N 1
ATOM 827 C CA . ASP A 1 111 ? -1.112 13.409 6.213 1.00 98.44 111 ASP A CA 1
ATOM 828 C C . ASP A 1 111 ? -0.332 12.314 5.471 1.00 98.44 111 ASP A C 1
ATOM 830 O O . ASP A 1 111 ? -0.172 12.376 4.249 1.00 98.44 111 ASP A O 1
ATOM 834 N N . VAL A 1 112 ? 0.155 11.308 6.209 1.00 98.50 112 VAL A N 1
ATOM 835 C CA . VAL A 1 112 ? 0.923 10.196 5.635 1.00 98.50 112 VAL A CA 1
ATOM 836 C C . VAL A 1 112 ? 0.061 9.411 4.650 1.00 98.50 112 VAL A C 1
ATOM 838 O O . VAL A 1 112 ? 0.473 9.192 3.510 1.00 98.50 112 VAL A O 1
ATOM 841 N N . ASN A 1 113 ? -1.144 9.007 5.058 1.00 98.50 113 ASN A N 1
ATOM 842 C CA . ASN A 1 113 ? -2.038 8.233 4.199 1.00 98.50 113 ASN A CA 1
ATOM 843 C C . ASN A 1 113 ? -2.500 9.031 2.973 1.00 98.50 113 ASN A C 1
ATOM 845 O O . ASN A 1 113 ? -2.456 8.504 1.861 1.00 98.50 113 ASN A O 1
ATOM 849 N N . ASP A 1 114 ? -2.866 10.304 3.148 1.00 98.44 114 ASP A N 1
ATOM 850 C CA . ASP A 1 114 ? -3.294 11.180 2.055 1.00 98.44 114 ASP A CA 1
ATOM 851 C C . ASP A 1 114 ? -2.176 11.376 1.023 1.00 98.44 114 ASP A C 1
ATOM 853 O O . ASP A 1 114 ? -2.419 11.306 -0.186 1.00 98.44 114 ASP A O 1
ATOM 857 N N . THR A 1 115 ? -0.934 11.566 1.478 1.00 98.38 115 THR A N 1
ATOM 858 C CA . THR A 1 115 ? 0.229 11.703 0.592 1.00 98.38 115 THR A CA 1
ATOM 859 C C . THR A 1 115 ? 0.497 10.415 -0.183 1.00 98.38 115 THR A C 1
ATOM 861 O O . THR A 1 115 ? 0.654 10.462 -1.406 1.00 98.38 115 THR A O 1
ATOM 864 N N . VAL A 1 116 ? 0.474 9.255 0.484 1.00 97.75 116 VAL A N 1
ATOM 865 C CA . VAL A 1 116 ? 0.644 7.947 -0.173 1.00 97.75 116 VAL A CA 1
ATOM 866 C C . VAL A 1 116 ? -0.461 7.707 -1.209 1.00 97.75 116 VAL A C 1
ATOM 868 O O . VAL A 1 116 ? -0.177 7.329 -2.349 1.00 97.75 116 VAL A O 1
ATOM 871 N N . HIS A 1 117 ? -1.727 7.977 -0.873 1.00 97.69 117 HIS A N 1
ATOM 872 C CA . HIS A 1 117 ? -2.854 7.833 -1.807 1.00 97.69 117 HIS A CA 1
ATOM 873 C C . HIS A 1 117 ? -2.754 8.799 -2.991 1.00 97.69 117 HIS A C 1
ATOM 875 O O . HIS A 1 117 ? -3.071 8.424 -4.126 1.00 97.69 117 HIS A O 1
ATOM 881 N N . ALA A 1 118 ? -2.288 10.028 -2.758 1.00 97.50 118 ALA A N 1
ATOM 882 C CA . ALA A 1 118 ? -2.072 11.012 -3.810 1.00 97.50 118 ALA A CA 1
ATOM 883 C C . ALA A 1 118 ? -0.993 10.549 -4.798 1.00 97.50 118 ALA A C 1
ATOM 885 O O . ALA A 1 118 ? -1.238 10.582 -6.007 1.00 97.50 118 ALA A O 1
ATOM 886 N N . ILE A 1 119 ? 0.150 10.062 -4.305 1.00 97.19 119 ILE A N 1
ATOM 887 C CA . ILE A 1 119 ? 1.231 9.521 -5.144 1.00 97.19 119 ILE A CA 1
ATOM 888 C C . ILE A 1 119 ? 0.719 8.334 -5.970 1.00 97.19 119 ILE A C 1
ATOM 890 O O . ILE A 1 119 ? 0.839 8.325 -7.198 1.00 97.19 119 ILE A O 1
ATOM 894 N N . LEU A 1 120 ? 0.017 7.387 -5.339 1.00 95.50 120 LEU A N 1
ATOM 895 C CA . LEU A 1 120 ? -0.576 6.244 -6.039 1.00 95.50 120 LEU A CA 1
ATOM 896 C C . LEU A 1 120 ? -1.613 6.641 -7.097 1.00 95.50 120 LEU A C 1
ATOM 898 O O . LEU A 1 120 ? -1.848 5.877 -8.035 1.00 95.50 120 LEU A O 1
ATOM 902 N N . THR A 1 121 ? -2.246 7.807 -6.979 1.00 93.62 121 THR A N 1
ATOM 903 C CA . THR A 1 121 ? -3.253 8.284 -7.940 1.00 93.62 121 THR A CA 1
ATOM 904 C C . THR A 1 121 ? -2.635 9.013 -9.135 1.00 93.62 121 THR A C 1
ATOM 906 O O . THR A 1 121 ? -3.211 8.991 -10.224 1.00 93.62 121 THR A O 1
ATOM 909 N N . ARG A 1 122 ? -1.457 9.630 -8.976 1.00 93.31 122 ARG A N 1
ATOM 910 C CA . ARG A 1 122 ? -0.777 10.390 -10.043 1.00 93.31 122 ARG A CA 1
ATOM 911 C C . ARG A 1 122 ? -0.282 9.524 -11.200 1.00 93.31 122 ARG A C 1
ATOM 913 O O . ARG A 1 122 ? -0.100 10.047 -12.295 1.00 93.31 122 ARG A O 1
ATOM 920 N N . ASN A 1 123 ? -0.138 8.214 -10.979 1.00 88.94 123 ASN A N 1
ATOM 921 C CA . ASN A 1 123 ? 0.319 7.251 -11.984 1.00 88.94 123 ASN A CA 1
ATOM 922 C C . ASN A 1 123 ? 1.692 7.624 -12.583 1.00 88.94 123 ASN A C 1
ATOM 924 O O . ASN A 1 123 ? 1.911 7.471 -13.785 1.00 88.94 123 ASN A O 1
ATOM 928 N N . ASP A 1 124 ? 2.595 8.110 -11.729 1.00 95.44 124 ASP A N 1
ATOM 929 C CA . ASP A 1 124 ? 4.004 8.353 -12.038 1.00 95.44 124 ASP A CA 1
ATOM 930 C C . ASP A 1 124 ? 4.846 7.182 -11.508 1.00 95.44 124 ASP A C 1
ATOM 932 O O . ASP A 1 124 ? 4.671 6.754 -10.365 1.00 95.44 124 ASP A O 1
ATOM 936 N N . ALA A 1 125 ? 5.698 6.611 -12.363 1.00 95.69 125 ALA A N 1
ATOM 937 C CA . ALA A 1 125 ? 6.446 5.404 -12.030 1.00 95.69 125 ALA A CA 1
ATOM 938 C C . ALA A 1 125 ? 7.592 5.675 -11.048 1.00 95.69 125 ALA A C 1
ATOM 940 O O . ALA A 1 125 ? 7.838 4.830 -10.192 1.00 95.69 125 ALA A O 1
ATOM 941 N N . ASP A 1 126 ? 8.264 6.824 -11.160 1.00 95.12 126 ASP A N 1
ATOM 942 C CA . ASP A 1 126 ? 9.373 7.182 -10.278 1.00 95.12 126 ASP A CA 1
ATOM 943 C C . ASP A 1 126 ? 8.826 7.594 -8.899 1.00 95.12 126 ASP A C 1
ATOM 945 O O . ASP A 1 126 ? 9.265 7.038 -7.896 1.00 95.12 126 ASP A O 1
ATOM 949 N N . GLU A 1 127 ? 7.779 8.438 -8.827 1.00 94.81 127 GLU A N 1
ATOM 950 C CA . GLU A 1 127 ? 7.158 8.778 -7.528 1.00 94.81 127 GLU A CA 1
ATOM 951 C C . GLU A 1 127 ? 6.604 7.528 -6.820 1.00 94.81 127 GLU A C 1
ATOM 953 O O . GLU A 1 127 ? 6.729 7.391 -5.607 1.00 94.81 127 GLU A O 1
ATOM 958 N N . CYS A 1 128 ? 5.994 6.595 -7.561 1.00 95.94 128 CYS A N 1
ATOM 959 C CA . CYS A 1 128 ? 5.472 5.357 -6.979 1.00 95.94 128 CYS A CA 1
ATOM 960 C C . CYS A 1 128 ? 6.579 4.385 -6.543 1.00 95.94 128 CYS A C 1
ATOM 962 O O . CYS A 1 128 ? 6.314 3.506 -5.726 1.00 95.94 128 CYS A O 1
ATOM 964 N N . TRP A 1 129 ? 7.773 4.468 -7.134 1.00 95.75 129 TRP A N 1
ATOM 965 C CA . TRP A 1 129 ? 8.906 3.612 -6.781 1.00 95.75 129 TRP A CA 1
ATOM 966 C C . TRP A 1 129 ? 9.609 4.096 -5.513 1.00 95.75 129 TRP A C 1
ATOM 968 O O . TRP A 1 129 ? 10.132 3.277 -4.761 1.00 95.75 129 TRP A O 1
ATOM 978 N N . ASP A 1 130 ? 9.600 5.409 -5.286 1.00 93.19 130 ASP A N 1
ATOM 979 C CA . ASP A 1 130 ? 10.185 6.032 -4.100 1.00 93.19 130 ASP A CA 1
ATOM 980 C C . ASP A 1 130 ? 9.337 5.837 -2.826 1.00 93.19 130 ASP A C 1
ATOM 982 O O . ASP A 1 130 ? 9.865 6.042 -1.732 1.00 93.19 130 ASP A O 1
ATOM 986 N N . LEU A 1 131 ? 8.066 5.413 -2.960 1.00 92.19 131 LEU A N 1
ATOM 987 C CA . LEU A 1 131 ? 7.181 5.016 -1.849 1.00 92.19 131 LEU A CA 1
ATOM 988 C C . LEU A 1 131 ? 7.723 3.825 -1.046 1.00 92.19 131 LEU A C 1
ATOM 990 O O . LEU A 1 131 ? 7.823 3.977 0.195 1.00 92.19 131 LEU A O 1
#

Sequence (131 aa):
PDGIGVIDLVMRLSAEAAAAGGYCKALMGNHELLLIGAKRFSDTPVNSGAGTATFQAAWLLNGGQKSDMDRLQDVHLQWMSRLDAVVEEDGHLLMHSDTTAYLDYGSTIEDVNDTVHAILTRNDADECWDL

Secondary structure (DSSP, 8-state):
--HHHHHHHHHHHHHHHHHTT----PBP-HHHHHHHHHHHHTT--EEETTEEE-HHHHHHHTT--HHHHHH--HHHHHHHTTSBSEEEETTEEEESSS-GGGGGG-SSHHHHHHHHHHHHHHT-HHHHHH-

Foldseek 3Di:
DAPVVVLVVQVVVQVVQVVVVHGGADAQDPLLLLLLQCQLVPPPWEQDPVGTDGSVVVNVVVVHDPVNVVVDDPVSSVRNLQHQQWDDDPNDIDHHDPDPVLVVQHDDSVSSRVSSSVLSVVSDNHSSVVD